Protein AF-A0AAV7XDC8-F1 (afdb_monomer_lite)

Organism: NCBI:txid439358

Structure (mmCIF, N/CA/C/O backbone):
data_AF-A0AAV7XDC8-F1
#
_entry.id   AF-A0AAV7XDC8-F1
#
loop_
_atom_site.group_PDB
_atom_site.id
_atom_site.type_symbol
_atom_site.label_atom_id
_atom_site.label_alt_id
_atom_site.label_comp_id
_atom_site.label_asym_id
_atom_site.label_entity_id
_atom_site.label_seq_id
_atom_site.pdbx_PDB_ins_code
_atom_site.Cartn_x
_atom_site.Cartn_y
_atom_site.Cartn_z
_atom_site.occupancy
_atom_site.B_iso_or_equiv
_atom_site.auth_seq_id
_atom_site.auth_comp_id
_atom_site.auth_asym_id
_atom_site.auth_atom_id
_atom_site.pdbx_PDB_model_num
ATOM 1 N N . MET A 1 1 ? 17.824 -19.850 2.955 1.00 60.59 1 MET A N 1
ATOM 2 C CA . MET A 1 1 ? 17.526 -18.675 3.811 1.00 60.59 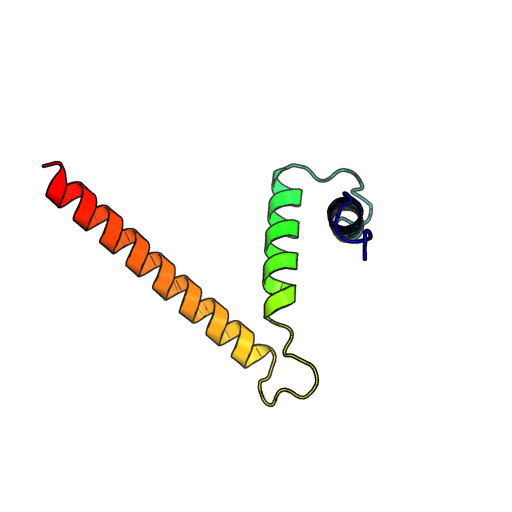1 MET A CA 1
ATOM 3 C C . MET A 1 1 ? 18.035 -17.343 3.246 1.00 60.59 1 MET A C 1
ATOM 5 O O . MET A 1 1 ? 17.573 -16.313 3.710 1.00 60.59 1 MET A O 1
ATOM 9 N N . THR A 1 2 ? 18.899 -17.317 2.223 1.00 85.19 2 THR A N 1
ATOM 10 C CA . THR A 1 2 ? 19.402 -16.071 1.602 1.00 85.19 2 THR A CA 1
ATOM 11 C C . THR A 1 2 ? 18.399 -15.361 0.684 1.00 85.19 2 THR A C 1
ATOM 13 O O . THR A 1 2 ? 18.609 -14.205 0.347 1.00 85.19 2 THR A O 1
ATOM 16 N N . ALA A 1 3 ? 17.277 -16.001 0.336 1.00 78.75 3 ALA A N 1
ATOM 17 C CA . ALA A 1 3 ? 16.244 -15.463 -0.561 1.00 78.75 3 ALA A CA 1
ATOM 18 C C . ALA A 1 3 ? 15.550 -14.173 -0.070 1.00 78.75 3 ALA A C 1
ATOM 20 O O . ALA A 1 3 ? 14.761 -13.593 -0.799 1.00 78.75 3 ALA A O 1
ATOM 21 N N . ARG A 1 4 ? 15.794 -13.738 1.175 1.00 82.06 4 ARG A N 1
ATOM 22 C CA . ARG A 1 4 ? 15.305 -12.454 1.713 1.00 82.06 4 ARG A CA 1
ATOM 23 C C . ARG A 1 4 ? 16.373 -11.359 1.754 1.00 82.06 4 ARG A C 1
ATOM 25 O O . ARG A 1 4 ? 16.089 -10.264 2.218 1.00 82.06 4 ARG A O 1
ATOM 32 N N . MET A 1 5 ? 17.592 -11.659 1.308 1.00 88.88 5 MET A N 1
ATOM 33 C CA . MET A 1 5 ? 18.722 -10.723 1.272 1.00 88.88 5 MET A CA 1
ATOM 34 C C . MET A 1 5 ? 19.011 -10.231 -0.153 1.00 88.88 5 MET A C 1
ATOM 36 O O . MET A 1 5 ? 20.151 -9.920 -0.483 1.00 88.88 5 MET A O 1
ATOM 40 N N . ASN A 1 6 ? 17.990 -10.201 -1.008 1.00 91.62 6 ASN A N 1
ATOM 41 C CA . ASN A 1 6 ? 18.073 -9.716 -2.379 1.00 91.62 6 ASN A CA 1
ATOM 42 C C . ASN A 1 6 ? 16.972 -8.678 -2.656 1.00 91.62 6 ASN A C 1
ATOM 44 O O . ASN A 1 6 ? 16.140 -8.382 -1.796 1.00 91.62 6 ASN A O 1
ATOM 48 N N . GLN A 1 7 ? 16.995 -8.107 -3.859 1.00 95.25 7 GLN A N 1
ATOM 49 C CA . GLN A 1 7 ? 16.040 -7.090 -4.300 1.00 95.25 7 GLN A CA 1
ATOM 50 C C . GLN A 1 7 ? 14.787 -7.669 -4.979 1.00 95.25 7 GLN A C 1
ATOM 52 O O . GLN A 1 7 ? 13.900 -6.905 -5.355 1.00 95.25 7 GLN A O 1
ATOM 57 N N . ASP A 1 8 ? 14.658 -8.996 -5.079 1.00 94.69 8 ASP A N 1
ATOM 58 C CA . ASP A 1 8 ? 13.569 -9.668 -5.805 1.00 94.69 8 ASP A CA 1
ATOM 59 C C . ASP A 1 8 ? 12.189 -9.245 -5.292 1.00 94.69 8 ASP A C 1
ATOM 61 O O . ASP A 1 8 ? 11.254 -9.052 -6.065 1.00 94.69 8 ASP A O 1
ATOM 65 N N . ALA A 1 9 ? 12.044 -9.054 -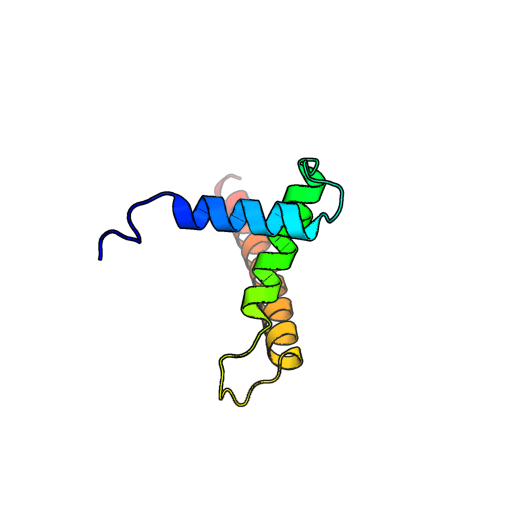3.978 1.00 90.44 9 ALA A N 1
ATOM 66 C CA . ALA A 1 9 ? 10.785 -8.601 -3.389 1.00 90.44 9 ALA A CA 1
ATOM 67 C C . ALA A 1 9 ? 10.367 -7.207 -3.900 1.00 90.44 9 ALA A C 1
ATOM 69 O O . ALA A 1 9 ? 9.183 -6.971 -4.148 1.00 90.44 9 ALA A O 1
ATOM 70 N N . LEU A 1 10 ? 11.333 -6.302 -4.090 1.00 91.94 10 LEU A N 1
ATOM 71 C CA . LEU A 1 10 ? 11.089 -4.976 -4.660 1.00 91.94 10 LEU A CA 1
ATOM 72 C C . LEU A 1 10 ? 10.796 -5.063 -6.158 1.00 91.94 10 LEU A C 1
ATOM 74 O O . LEU A 1 10 ? 9.879 -4.403 -6.644 1.00 91.94 10 LEU A O 1
ATOM 78 N N . GLU A 1 11 ? 11.525 -5.907 -6.888 1.00 94.00 11 GLU A N 1
ATOM 79 C CA . GLU A 1 11 ? 11.289 -6.118 -8.318 1.00 94.00 11 GLU A CA 1
ATOM 80 C C . GLU A 1 11 ? 9.895 -6.691 -8.591 1.00 94.00 11 GLU A C 1
ATOM 82 O O . GLU A 1 11 ? 9.182 -6.197 -9.469 1.00 94.00 11 GLU A O 1
ATOM 87 N N . HIS A 1 12 ? 9.461 -7.667 -7.790 1.00 92.81 12 HIS A N 1
ATOM 88 C CA . HIS A 1 12 ? 8.109 -8.213 -7.854 1.00 92.81 12 HIS A CA 1
ATOM 89 C C . HIS A 1 12 ? 7.047 -7.157 -7.539 1.00 92.81 12 HIS A C 1
ATOM 91 O O . HIS A 1 12 ? 6.022 -7.106 -8.220 1.00 92.81 12 HIS A O 1
ATOM 97 N N . PHE A 1 13 ? 7.294 -6.281 -6.559 1.00 91.19 13 PHE A N 1
ATOM 98 C CA . PHE A 1 13 ? 6.391 -5.168 -6.269 1.00 91.19 13 PHE A CA 1
ATOM 99 C C . PHE A 1 13 ? 6.266 -4.215 -7.467 1.00 91.19 13 PHE A C 1
ATOM 101 O O . PHE A 1 13 ? 5.152 -3.900 -7.887 1.00 91.19 13 PHE A O 1
ATOM 108 N N . PHE A 1 14 ? 7.383 -3.810 -8.081 1.00 90.44 14 PHE A N 1
ATOM 109 C CA . PHE A 1 14 ? 7.343 -2.972 -9.283 1.00 90.44 14 PHE A CA 1
ATOM 110 C C . PHE A 1 14 ? 6.653 -3.668 -10.460 1.00 90.44 14 PHE A C 1
ATOM 112 O O . PHE A 1 14 ? 5.935 -3.013 -11.217 1.00 90.44 14 PHE A O 1
ATOM 119 N N . GLY A 1 15 ? 6.820 -4.984 -10.598 1.00 91.38 15 GLY A N 1
ATOM 120 C CA . GLY A 1 15 ? 6.071 -5.794 -11.557 1.00 91.38 15 GLY A CA 1
ATOM 121 C C . GLY A 1 15 ? 4.560 -5.727 -11.321 1.00 91.38 15 GLY A C 1
ATOM 122 O O . GLY A 1 15 ? 3.812 -5.448 -12.257 1.00 91.38 15 GLY A O 1
ATOM 123 N N . ALA A 1 16 ? 4.114 -5.896 -10.072 1.00 90.19 16 ALA A N 1
ATOM 124 C CA . ALA A 1 16 ? 2.700 -5.810 -9.701 1.00 90.19 16 ALA A CA 1
ATOM 125 C C . ALA A 1 16 ? 2.109 -4.415 -9.963 1.00 90.19 16 ALA A C 1
ATOM 127 O O . ALA A 1 16 ? 1.002 -4.306 -10.490 1.00 90.19 16 ALA A O 1
ATOM 128 N N . VAL A 1 17 ? 2.858 -3.346 -9.664 1.00 89.44 17 VAL A N 1
ATOM 129 C CA . VAL A 1 17 ? 2.430 -1.968 -9.958 1.00 89.44 17 VAL A CA 1
ATOM 130 C C . VAL A 1 17 ? 2.260 -1.752 -11.463 1.00 89.44 17 VAL A C 1
ATOM 132 O O . VAL A 1 17 ? 1.235 -1.225 -11.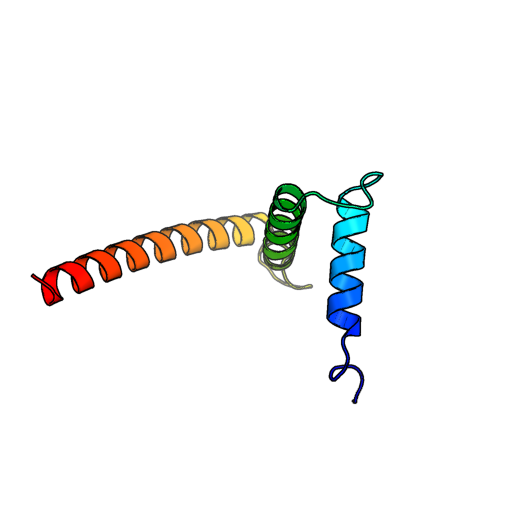888 1.00 89.44 17 VAL A O 1
ATOM 135 N N . ARG A 1 18 ? 3.217 -2.203 -12.287 1.00 88.62 18 ARG A N 1
ATOM 136 C CA . ARG A 1 18 ? 3.111 -2.097 -13.754 1.00 88.62 18 ARG A CA 1
ATOM 137 C C . ARG A 1 18 ? 1.927 -2.894 -14.305 1.00 88.62 18 ARG A C 1
ATOM 139 O O . ARG A 1 18 ? 1.230 -2.400 -15.182 1.00 88.62 18 ARG A O 1
ATOM 146 N N . GLN A 1 19 ? 1.673 -4.094 -13.775 1.00 88.56 19 GLN A N 1
ATOM 147 C CA . GLN A 1 19 ? 0.521 -4.915 -14.169 1.00 88.56 19 GLN A CA 1
ATOM 148 C C . GLN A 1 19 ? -0.817 -4.261 -13.800 1.00 88.56 19 GLN A C 1
ATOM 150 O O . GLN A 1 19 ? -1.758 -4.319 -14.589 1.00 88.56 19 GLN A O 1
ATOM 155 N N . ALA A 1 20 ? -0.901 -3.603 -12.640 1.00 86.19 20 ALA A N 1
ATOM 156 C CA . ALA A 1 20 ? -2.106 -2.893 -12.210 1.00 86.19 20 ALA A CA 1
ATOM 157 C C . ALA A 1 20 ? -2.468 -1.710 -13.131 1.00 86.19 20 ALA A C 1
ATOM 159 O O . ALA A 1 20 ? -3.643 -1.376 -13.259 1.00 86.19 20 ALA A O 1
ATOM 160 N N . CYS A 1 21 ? -1.484 -1.116 -13.813 1.00 82.62 21 CYS A N 1
ATOM 161 C CA . CYS A 1 21 ? -1.690 -0.047 -14.795 1.00 82.62 21 CYS A CA 1
ATOM 162 C C . CYS A 1 21 ? -2.099 -0.546 -16.198 1.00 82.62 21 CYS A C 1
ATOM 164 O O . CYS A 1 21 ? -2.263 0.261 -17.117 1.00 82.62 21 CYS A O 1
ATOM 166 N N . GLY A 1 22 ? -2.267 -1.860 -16.394 1.00 78.69 22 GLY A N 1
ATOM 167 C CA . GLY A 1 22 ? -2.698 -2.446 -17.665 1.00 78.69 22 GLY A CA 1
ATOM 168 C C . GLY A 1 22 ? -1.720 -2.160 -18.812 1.00 78.69 22 GLY A C 1
ATOM 169 O O . GLY A 1 22 ? -0.562 -2.566 -18.768 1.00 78.69 22 GLY A O 1
ATOM 170 N N . CYS A 1 23 ? -2.183 -1.462 -19.856 1.00 66.81 23 CYS A N 1
ATOM 171 C CA . CYS A 1 23 ? -1.357 -1.084 -21.013 1.00 66.81 23 CYS A CA 1
ATOM 172 C C . CYS A 1 23 ? -0.354 0.048 -20.710 1.00 66.81 23 CYS A C 1
ATOM 174 O O . CYS A 1 23 ? 0.561 0.282 -21.499 1.00 66.81 23 CYS A O 1
ATOM 176 N N . GLY A 1 24 ? -0.505 0.745 -19.578 1.00 66.12 24 GLY A N 1
ATOM 177 C CA . GLY A 1 24 ? 0.406 1.790 -19.114 1.00 66.12 24 GLY A CA 1
ATOM 178 C C . GLY A 1 24 ? 1.620 1.203 -18.399 1.00 66.12 24 GLY A C 1
ATOM 179 O O . GLY A 1 24 ? 1.743 1.326 -17.184 1.00 66.12 24 GLY A O 1
ATOM 180 N N . SER A 1 25 ? 2.533 0.574 -19.144 1.00 65.56 25 SER A N 1
ATOM 181 C CA . SER A 1 25 ? 3.741 -0.079 -18.600 1.00 65.56 25 SER A CA 1
ATOM 182 C C . SER A 1 25 ? 4.710 0.871 -17.873 1.00 65.56 25 SER A C 1
ATOM 184 O O . SER A 1 25 ? 5.652 0.407 -17.228 1.00 65.56 25 SER A O 1
ATOM 186 N N . HIS A 1 26 ? 4.468 2.182 -17.961 1.00 83.31 26 HIS A N 1
ATOM 187 C CA . HIS A 1 26 ? 5.263 3.261 -17.383 1.00 83.31 26 HIS A CA 1
ATOM 188 C C . HIS A 1 26 ? 4.322 4.233 -16.652 1.00 83.31 26 HIS A C 1
ATOM 190 O O . HIS A 1 26 ? 3.890 5.220 -17.250 1.00 83.31 26 HIS A O 1
ATOM 196 N N . PRO A 1 27 ? 3.936 3.939 -15.396 1.00 84.06 27 PRO A N 1
ATOM 197 C CA . PRO A 1 27 ? 3.086 4.840 -14.631 1.00 84.06 27 PRO A CA 1
ATOM 198 C C . PRO A 1 27 ? 3.778 6.185 -14.406 1.00 84.06 27 PRO A C 1
ATOM 200 O O . PRO A 1 27 ? 4.953 6.230 -14.038 1.00 84.06 27 PRO A O 1
ATOM 203 N N . ASP A 1 28 ? 3.023 7.270 -14.562 1.00 88.81 28 ASP A N 1
ATOM 204 C CA . ASP A 1 28 ? 3.416 8.587 -14.050 1.00 88.81 28 ASP A CA 1
ATOM 205 C C . ASP A 1 28 ? 3.602 8.520 -12.514 1.00 88.81 28 ASP A C 1
ATOM 207 O O . ASP A 1 28 ? 2.936 7.703 -11.861 1.00 88.81 28 ASP A O 1
ATOM 211 N N . PRO A 1 29 ? 4.461 9.350 -11.887 1.00 90.50 29 PRO A N 1
ATOM 212 C CA . PRO A 1 29 ? 4.635 9.347 -10.435 1.00 90.50 29 PRO A CA 1
ATOM 213 C C . PRO A 1 29 ? 3.326 9.421 -9.636 1.00 90.50 29 PRO A C 1
ATOM 215 O O . PRO A 1 29 ? 3.206 8.762 -8.599 1.00 90.50 29 PRO A O 1
ATOM 218 N N . LEU A 1 30 ? 2.315 10.153 -10.119 1.00 90.62 30 LEU A N 1
ATOM 219 C CA . LEU A 1 30 ? 1.011 10.214 -9.460 1.00 90.62 30 LEU A CA 1
ATOM 220 C C . LEU A 1 30 ? 0.286 8.861 -9.506 1.00 90.62 30 LEU A C 1
ATOM 222 O O . LEU A 1 30 ? -0.237 8.404 -8.487 1.00 90.62 30 LEU A O 1
ATOM 226 N N . GLN A 1 31 ? 0.297 8.198 -10.663 1.00 89.56 31 GLN A N 1
ATOM 227 C CA . GLN A 1 31 ? -0.297 6.869 -10.838 1.00 89.56 31 GLN A CA 1
ATOM 228 C C . GLN A 1 31 ? 0.425 5.832 -9.977 1.00 89.56 31 GLN A C 1
ATOM 230 O O . GLN A 1 31 ? -0.217 5.013 -9.319 1.00 89.56 31 GLN A O 1
ATOM 235 N N . PHE A 1 32 ? 1.757 5.908 -9.911 1.0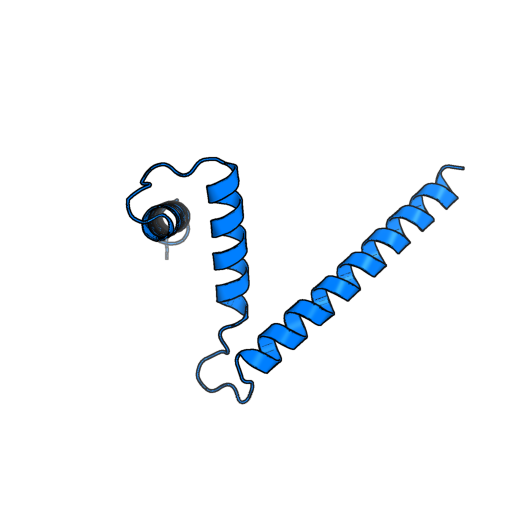0 91.38 32 PHE A N 1
ATOM 236 C CA . PHE A 1 32 ? 2.557 5.044 -9.050 1.00 91.38 32 PHE A CA 1
ATOM 237 C C . PHE A 1 32 ? 2.137 5.172 -7.579 1.00 91.38 32 PHE A C 1
ATOM 239 O O . PHE A 1 32 ? 1.881 4.164 -6.919 1.00 91.38 32 PHE A O 1
ATOM 246 N N . ILE A 1 33 ? 2.002 6.405 -7.072 1.00 92.00 33 ILE A N 1
ATOM 247 C CA . ILE A 1 33 ? 1.571 6.660 -5.688 1.00 92.00 33 ILE A CA 1
ATOM 248 C C . ILE A 1 33 ? 0.150 6.135 -5.446 1.00 92.00 33 ILE A C 1
ATOM 250 O O . ILE A 1 33 ? -0.114 5.547 -4.395 1.00 92.00 33 ILE A O 1
ATOM 254 N N . GLN A 1 34 ? -0.766 6.324 -6.398 1.00 91.25 34 GLN A N 1
ATOM 255 C CA . GLN A 1 34 ? -2.140 5.829 -6.282 1.00 91.25 34 GLN A CA 1
ATOM 256 C C . GLN A 1 34 ? -2.186 4.299 -6.180 1.00 91.25 34 GLN A C 1
ATOM 258 O O . GLN A 1 34 ? -2.816 3.766 -5.264 1.00 91.25 34 GLN A O 1
ATOM 263 N N . VAL A 1 35 ? -1.470 3.593 -7.058 1.00 91.75 35 VAL A N 1
ATOM 264 C CA . VAL A 1 35 ? -1.408 2.124 -7.044 1.00 91.75 35 VAL A CA 1
ATOM 265 C C . VAL A 1 35 ? -0.696 1.610 -5.792 1.00 91.75 35 VAL A C 1
ATOM 267 O O . VAL A 1 35 ? -1.173 0.665 -5.165 1.00 91.75 35 VAL A O 1
ATOM 270 N N . TYR A 1 36 ? 0.395 2.258 -5.370 1.00 91.12 36 TYR A N 1
ATOM 271 C CA . TYR A 1 36 ? 1.090 1.935 -4.120 1.00 91.12 36 TYR A CA 1
ATOM 272 C C . TYR A 1 36 ? 0.145 2.004 -2.913 1.00 91.12 36 TYR A C 1
ATOM 274 O O . TYR A 1 36 ? 0.078 1.059 -2.121 1.00 91.12 36 TYR A O 1
ATOM 282 N N . ARG A 1 37 ? -0.624 3.097 -2.788 1.00 89.69 37 ARG A N 1
ATOM 283 C CA . ARG A 1 37 ? -1.607 3.266 -1.706 1.00 89.69 37 ARG A CA 1
ATOM 284 C C . ARG A 1 37 ? -2.681 2.184 -1.762 1.00 89.69 37 ARG A C 1
ATOM 286 O O . ARG A 1 37 ? -2.980 1.576 -0.737 1.00 89.69 37 ARG A O 1
ATOM 293 N N . LEU A 1 38 ? -3.212 1.909 -2.954 1.00 89.38 38 LEU A N 1
ATOM 294 C CA . LEU A 1 38 ? -4.247 0.897 -3.149 1.00 89.38 38 LEU A CA 1
ATOM 295 C C . LEU A 1 38 ? -3.770 -0.500 -2.734 1.00 89.38 38 LEU A C 1
ATOM 297 O O . LEU A 1 38 ? -4.443 -1.160 -1.947 1.00 89.38 38 LEU A O 1
ATOM 301 N N . LEU A 1 39 ? -2.602 -0.938 -3.216 1.00 88.88 39 LEU A N 1
ATOM 302 C CA . LEU A 1 39 ? -2.043 -2.255 -2.888 1.00 88.88 39 LEU A CA 1
ATOM 303 C C . LEU A 1 39 ? -1.728 -2.387 -1.394 1.00 88.88 39 LEU A C 1
ATOM 305 O O . LEU A 1 39 ? -1.990 -3.435 -0.800 1.00 88.88 39 LEU A O 1
ATOM 309 N N . SER A 1 40 ? -1.223 -1.316 -0.777 1.00 87.12 40 SER A N 1
ATOM 310 C CA . SER A 1 40 ? -0.914 -1.291 0.656 1.00 87.12 40 SER A CA 1
ATOM 311 C C . SER A 1 40 ? -2.174 -1.493 1.500 1.00 87.12 40 SER A C 1
ATOM 313 O O . SER A 1 40 ? -2.186 -2.348 2.383 1.00 87.12 40 SER A O 1
ATOM 315 N N . VAL A 1 41 ? -3.265 -0.788 1.184 1.00 85.94 41 VAL A N 1
ATOM 316 C CA . VAL A 1 41 ? -4.545 -0.929 1.902 1.00 85.94 41 VAL A CA 1
ATOM 317 C C . VAL A 1 41 ? -5.218 -2.268 1.593 1.00 85.94 41 VAL A C 1
ATOM 319 O O . VAL A 1 41 ? -5.671 -2.953 2.508 1.00 85.94 41 VAL A O 1
ATOM 322 N N . ALA A 1 42 ? -5.231 -2.697 0.328 1.00 85.69 42 ALA A N 1
ATOM 323 C CA . ALA A 1 42 ? -5.844 -3.962 -0.079 1.00 85.69 42 ALA A CA 1
ATOM 324 C C . ALA A 1 42 ? -5.209 -5.177 0.618 1.00 85.69 42 ALA A C 1
ATOM 326 O O . ALA A 1 42 ? -5.903 -6.150 0.919 1.00 85.69 42 ALA A O 1
ATOM 327 N N . SER A 1 43 ? -3.906 -5.109 0.919 1.00 84.50 43 SER A N 1
ATOM 328 C CA . SER A 1 43 ? -3.207 -6.157 1.670 1.00 84.50 43 SER A CA 1
ATOM 329 C C . SER A 1 43 ? -3.710 -6.316 3.111 1.00 84.50 43 SER A C 1
ATOM 331 O O . SER A 1 43 ? -3.664 -7.420 3.647 1.00 84.50 43 SER A O 1
ATOM 333 N N . LEU A 1 44 ? -4.228 -5.238 3.712 1.00 85.88 44 LEU A N 1
ATOM 334 C CA . LEU A 1 44 ? -4.706 -5.198 5.096 1.00 85.88 44 LEU A CA 1
ATOM 335 C C . LEU A 1 44 ? -6.203 -5.493 5.210 1.00 85.88 44 LEU A C 1
ATOM 337 O O . LEU A 1 44 ? -6.639 -6.084 6.191 1.00 85.88 44 LEU A O 1
ATOM 341 N N . VAL A 1 45 ? -6.993 -5.109 4.203 1.00 88.69 45 VAL A N 1
ATOM 342 C CA . VAL A 1 45 ? -8.447 -5.351 4.175 1.00 88.69 45 VAL A CA 1
ATOM 343 C C . VAL A 1 45 ? -8.768 -6.843 4.063 1.00 88.69 45 VAL A C 1
ATOM 345 O O . VAL A 1 45 ? -9.833 -7.286 4.490 1.00 88.69 45 VAL A O 1
ATOM 348 N N . LYS A 1 46 ? -7.860 -7.647 3.496 1.00 85.75 46 LYS A N 1
ATOM 349 C CA . LYS A 1 46 ? -8.074 -9.086 3.351 1.00 85.75 46 LYS A CA 1
ATOM 350 C C . LYS A 1 46 ? -7.876 -9.795 4.698 1.00 85.75 46 LYS A C 1
ATOM 352 O O . LYS A 1 46 ? -6.738 -9.878 5.164 1.00 85.75 46 LYS A O 1
ATOM 357 N N . PRO A 1 47 ? -8.933 -10.373 5.297 1.00 85.50 47 PRO A N 1
ATOM 358 C CA . PRO A 1 47 ? -8.793 -11.055 6.571 1.00 85.50 47 PRO A CA 1
ATOM 359 C C . PRO A 1 47 ? -7.895 -12.299 6.430 1.00 85.50 47 PRO A C 1
ATOM 361 O O . PRO A 1 47 ? -7.897 -12.956 5.376 1.00 85.50 47 PRO A O 1
ATOM 364 N N . PRO A 1 48 ? -7.129 -12.656 7.479 1.00 85.31 48 PRO A N 1
ATOM 365 C CA . PRO A 1 48 ? -6.364 -13.896 7.507 1.00 85.31 48 PRO A CA 1
ATOM 366 C C . PRO A 1 48 ? -7.259 -15.109 7.237 1.00 85.31 48 PRO A C 1
ATOM 368 O O . PRO A 1 48 ? -8.421 -15.150 7.646 1.00 85.31 48 PRO A O 1
ATOM 371 N N . ARG A 1 49 ? -6.721 -16.129 6.558 1.00 86.44 49 ARG A N 1
ATOM 372 C CA . ARG A 1 49 ? -7.468 -17.372 6.307 1.00 86.44 49 ARG A CA 1
ATOM 373 C C . ARG A 1 49 ? -7.891 -17.995 7.642 1.00 86.44 49 ARG A C 1
ATOM 375 O O . ARG A 1 49 ? -7.037 -18.254 8.481 1.00 86.44 49 ARG A O 1
ATOM 382 N N . GLY A 1 50 ? -9.191 -18.242 7.808 1.00 86.38 50 GLY A N 1
ATOM 383 C CA . GLY A 1 50 ? -9.768 -18.780 9.047 1.00 86.38 50 GLY A CA 1
ATOM 384 C C . GLY A 1 50 ? -10.128 -17.729 10.104 1.00 86.38 50 GLY A C 1
ATOM 385 O O . GLY A 1 50 ? -10.546 -18.104 11.193 1.00 86.38 50 GLY A O 1
ATOM 386 N N . SER A 1 51 ? -9.982 -16.436 9.799 1.00 87.56 51 SER A N 1
ATOM 387 C CA . SER A 1 51 ? -10.479 -15.357 10.657 1.00 87.56 51 SER A CA 1
ATOM 388 C C . SER A 1 51 ? -12.011 -15.336 10.702 1.00 87.56 51 SER A C 1
ATOM 390 O O . SER A 1 51 ? -12.671 -15.647 9.710 1.00 87.56 51 SER A O 1
ATOM 392 N N . ASN A 1 52 ? -12.565 -14.929 11.845 1.00 91.06 52 ASN A N 1
ATOM 393 C CA . ASN A 1 52 ? -13.992 -14.656 12.040 1.00 91.06 52 ASN A CA 1
ATOM 394 C C . ASN A 1 52 ? -14.394 -13.224 11.643 1.00 91.06 52 ASN A C 1
ATOM 396 O O . ASN A 1 52 ? -15.566 -12.883 11.742 1.00 91.06 52 ASN A O 1
ATOM 400 N N . VAL A 1 53 ? -13.430 -12.405 11.215 1.00 87.25 53 VAL A N 1
ATOM 401 C CA . VAL A 1 53 ? -13.636 -11.014 10.801 1.00 87.25 53 VAL A CA 1
ATOM 402 C C . VAL A 1 53 ? -13.797 -10.949 9.285 1.00 87.25 53 VAL A C 1
ATOM 404 O O . VAL A 1 53 ? -13.006 -11.523 8.529 1.00 87.25 53 VAL A O 1
ATOM 407 N N . THR A 1 54 ? -14.815 -10.230 8.832 1.00 89.00 54 THR A N 1
ATOM 408 C CA . THR A 1 54 ? -15.080 -9.958 7.420 1.00 89.00 54 THR A CA 1
ATOM 409 C C . THR A 1 54 ? -14.168 -8.851 6.879 1.00 89.00 54 THR A C 1
ATOM 411 O O . THR A 1 54 ? -13.602 -8.046 7.616 1.00 89.00 54 THR A O 1
ATOM 414 N N . GLY A 1 55 ? -14.033 -8.767 5.552 1.00 86.94 55 GLY A N 1
ATOM 415 C CA . GLY A 1 55 ? -13.273 -7.673 4.933 1.00 86.94 55 GLY A CA 1
ATOM 416 C C . GLY A 1 55 ? -13.874 -6.287 5.206 1.00 86.94 55 GLY A C 1
ATOM 417 O O . GLY A 1 55 ? -13.134 -5.312 5.287 1.00 86.94 55 GLY A O 1
ATOM 418 N N . ALA A 1 56 ? -15.196 -6.198 5.387 1.00 88.12 56 ALA A N 1
ATOM 419 C CA . ALA A 1 56 ? -15.874 -4.945 5.715 1.00 88.12 56 ALA A CA 1
ATOM 420 C C . ALA A 1 56 ? -15.492 -4.451 7.117 1.00 88.12 56 ALA A C 1
ATOM 422 O O . ALA A 1 56 ? -15.118 -3.292 7.266 1.00 88.12 56 ALA A O 1
ATOM 423 N N . GLU A 1 57 ? -15.486 -5.344 8.108 1.00 90.12 57 GLU A N 1
ATOM 424 C CA . GLU A 1 57 ? -15.066 -5.024 9.479 1.00 90.12 57 GLU A CA 1
ATOM 425 C C . GLU A 1 57 ? -13.580 -4.630 9.544 1.00 90.12 57 GLU A C 1
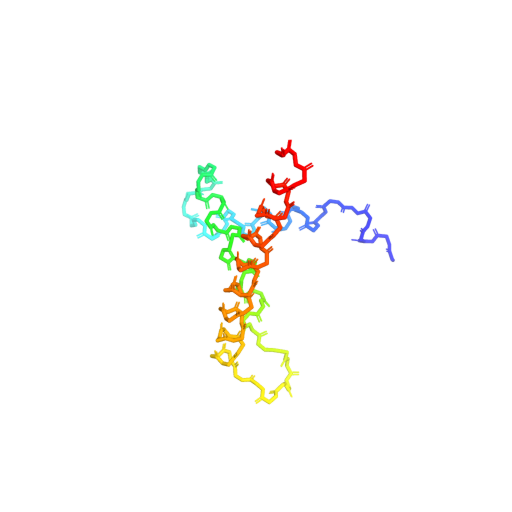ATOM 427 O O . GLU A 1 57 ? -13.217 -3.692 10.251 1.00 90.12 57 GLU A O 1
ATOM 432 N N . MET A 1 58 ? -12.709 -5.279 8.755 1.00 90.38 58 MET A N 1
ATOM 433 C CA . MET A 1 58 ? -11.305 -4.853 8.631 1.00 90.38 58 MET A CA 1
ATOM 434 C C . MET A 1 58 ? -11.178 -3.456 8.019 1.00 90.38 58 MET A C 1
ATOM 436 O O . MET A 1 58 ? -10.359 -2.656 8.467 1.00 90.38 58 MET A O 1
ATOM 440 N N . LEU A 1 59 ? -11.973 -3.151 6.992 1.00 89.06 59 LEU A N 1
ATOM 441 C CA . LEU A 1 59 ? -11.953 -1.846 6.339 1.00 89.06 59 LEU A CA 1
ATOM 442 C C . LEU A 1 59 ? -12.461 -0.738 7.272 1.00 89.06 59 LEU A C 1
ATOM 444 O O . LEU A 1 59 ? -11.836 0.318 7.350 1.00 89.06 59 LEU A O 1
ATOM 448 N N . GLU A 1 60 ? -13.534 -0.994 8.019 1.00 89.88 60 GLU A N 1
ATOM 449 C CA . GLU A 1 60 ? -14.052 -0.082 9.042 1.00 89.88 60 GLU A CA 1
ATOM 450 C C . GLU A 1 60 ? -13.005 0.189 10.133 1.00 89.88 60 GLU A C 1
ATOM 452 O O . GLU A 1 60 ? -12.724 1.346 10.463 1.0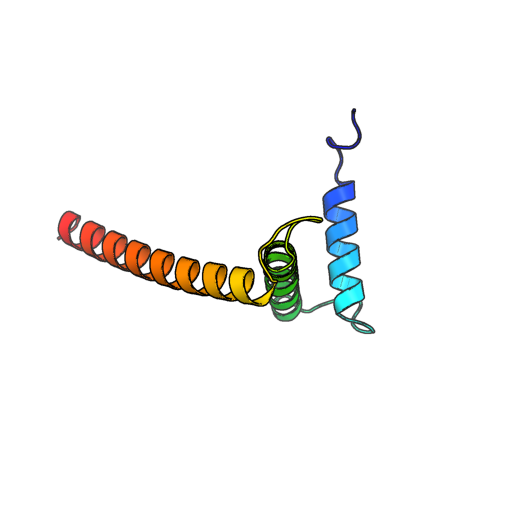0 89.88 60 GLU A O 1
ATOM 457 N N . ALA A 1 61 ? -12.336 -0.860 10.619 1.00 88.62 61 ALA A N 1
ATOM 458 C CA . ALA A 1 61 ? -11.252 -0.725 11.586 1.00 88.62 61 ALA A CA 1
ATOM 459 C C . ALA A 1 61 ? -10.089 0.125 11.038 1.00 88.62 61 ALA A C 1
ATOM 461 O O . ALA A 1 61 ? -9.597 1.012 11.737 1.00 88.62 61 ALA A O 1
ATOM 462 N N . LEU A 1 62 ? -9.674 -0.087 9.782 1.00 87.19 62 LEU A N 1
ATOM 463 C CA . LEU A 1 62 ? -8.603 0.693 9.146 1.00 87.19 62 LEU A CA 1
ATOM 464 C C . LEU A 1 62 ? -8.971 2.173 8.971 1.00 87.19 62 LEU A C 1
ATOM 466 O O . LEU A 1 62 ? -8.123 3.039 9.199 1.00 87.19 62 LEU A O 1
ATOM 470 N N . LEU A 1 63 ? -10.222 2.471 8.606 1.00 87.12 63 LEU A N 1
ATOM 471 C CA . LEU A 1 63 ? -10.717 3.847 8.511 1.00 87.12 63 LEU A CA 1
ATOM 472 C C . LEU A 1 63 ? -10.712 4.525 9.885 1.00 87.12 63 LEU A C 1
ATOM 474 O O . LEU A 1 63 ? -10.117 5.593 10.033 1.00 87.12 63 LEU A O 1
ATOM 478 N N . SER A 1 64 ? -11.246 3.859 10.912 1.00 88.06 64 SER A N 1
ATOM 479 C CA . SER A 1 64 ? -11.249 4.405 12.277 1.00 88.06 64 SER A CA 1
ATOM 480 C C . SER A 1 64 ? -9.832 4.665 12.812 1.00 88.06 64 SER A C 1
ATOM 482 O O . SER A 1 64 ? -9.573 5.689 13.445 1.00 88.06 64 SER A O 1
ATOM 484 N N . ALA A 1 65 ? -8.873 3.785 12.501 1.00 82.56 65 ALA A N 1
ATOM 485 C CA . ALA A 1 65 ? -7.476 3.970 12.878 1.00 82.56 65 ALA A CA 1
ATOM 486 C C . ALA A 1 65 ? -6.848 5.187 12.182 1.00 82.56 65 ALA A C 1
ATOM 488 O O . ALA A 1 65 ? -6.049 5.898 12.797 1.00 82.56 65 ALA A O 1
ATOM 489 N N . SER A 1 66 ? -7.210 5.449 10.922 1.00 80.06 66 SER A N 1
ATOM 490 C CA . SER A 1 66 ? -6.706 6.609 10.179 1.00 80.06 66 SER A CA 1
ATOM 491 C C . SER A 1 66 ? -7.168 7.939 10.786 1.00 80.06 66 SER A C 1
ATOM 493 O O . SER A 1 66 ? -6.358 8.859 10.933 1.00 80.06 66 SER A O 1
ATOM 495 N N . ASP A 1 67 ? -8.413 8.004 11.262 1.00 80.56 67 ASP A N 1
ATOM 496 C CA . ASP A 1 67 ? -8.945 9.182 11.951 1.00 80.56 67 ASP A CA 1
ATOM 497 C C . ASP A 1 67 ? -8.201 9.446 13.268 1.00 80.56 67 ASP A C 1
ATOM 499 O O . ASP A 1 67 ? -7.817 10.581 13.566 1.00 80.56 67 ASP A O 1
ATOM 503 N N . LEU A 1 68 ? -7.904 8.386 14.031 1.00 75.19 68 LEU A N 1
ATOM 504 C CA . LEU A 1 68 ? -7.129 8.486 15.273 1.00 75.19 68 LEU A CA 1
ATOM 505 C C . LEU A 1 68 ? -5.703 9.004 15.043 1.00 75.19 68 LEU A C 1
ATOM 507 O O . LEU A 1 68 ? -5.180 9.771 15.858 1.00 75.19 68 LEU A O 1
ATOM 511 N N . LEU A 1 69 ? -5.058 8.590 13.950 1.00 79.31 69 LEU A N 1
ATOM 512 C CA . LEU A 1 69 ? -3.721 9.071 13.597 1.00 79.31 69 LEU A CA 1
ATOM 513 C C . LEU A 1 69 ? -3.742 10.566 13.260 1.00 79.31 69 LEU A C 1
ATOM 515 O O . LEU A 1 69 ? -2.882 11.297 13.754 1.00 79.31 69 LEU A O 1
ATOM 519 N N . SER A 1 70 ? -4.764 11.034 12.534 1.00 82.31 70 SER A N 1
ATOM 520 C CA . SER A 1 70 ? -4.931 12.457 12.212 1.00 82.31 70 SER A CA 1
ATOM 521 C C . SER A 1 70 ? -5.106 13.327 13.462 1.00 82.31 70 SER A C 1
ATOM 523 O O . SER A 1 70 ? -4.521 14.409 13.563 1.00 82.31 70 SER A O 1
ATOM 525 N N . VAL A 1 71 ? -5.877 12.857 14.449 1.00 83.12 71 VAL A N 1
ATOM 526 C CA . VAL A 1 71 ? -6.054 13.572 15.724 1.00 83.12 71 VAL A CA 1
ATOM 527 C C . VAL A 1 71 ? -4.724 13.684 16.471 1.00 83.12 71 VAL A C 1
ATOM 529 O O . VAL A 1 71 ? -4.332 14.786 16.858 1.00 83.12 71 VAL A O 1
ATOM 532 N N . LYS A 1 72 ? -3.978 12.579 16.596 1.00 83.56 72 LYS A N 1
ATOM 533 C CA . LYS A 1 72 ? -2.665 12.580 17.267 1.00 83.56 72 LYS A CA 1
ATOM 534 C C . LYS A 1 72 ? -1.642 13.481 16.578 1.00 83.56 72 LYS A C 1
ATOM 536 O O . LYS A 1 72 ? -0.793 14.071 17.243 1.00 83.56 72 LYS A O 1
ATOM 541 N N . GLU A 1 73 ? -1.685 13.580 15.254 1.00 85.88 73 GLU A N 1
ATOM 542 C CA . GLU A 1 73 ? -0.824 14.493 14.497 1.00 85.88 73 GLU A CA 1
ATOM 543 C C . GLU A 1 73 ? -1.127 15.955 14.824 1.00 85.88 73 GLU A C 1
ATOM 545 O O . GLU A 1 73 ? -0.204 16.709 15.137 1.00 85.88 73 GLU A O 1
ATOM 550 N N . LYS A 1 74 ? -2.411 16.330 14.858 1.00 86.19 74 LYS A N 1
ATOM 551 C CA . LYS A 1 74 ? -2.844 17.679 15.255 1.00 86.19 74 LYS A CA 1
ATOM 552 C C . LYS A 1 74 ? -2.447 18.005 16.694 1.00 86.19 74 LYS A C 1
ATOM 554 O O . LYS A 1 74 ? -1.940 19.092 16.956 1.00 86.19 74 LYS A O 1
ATOM 559 N N . GLU A 1 75 ? -2.613 17.063 17.621 1.00 88.81 75 GLU A N 1
ATOM 560 C CA . GLU A 1 75 ? -2.198 17.236 19.019 1.00 88.81 75 GLU A CA 1
ATOM 561 C C . GLU A 1 75 ? -0.687 17.464 19.154 1.00 88.81 75 GLU A C 1
ATOM 563 O O . GLU A 1 75 ? -0.261 18.346 19.904 1.00 88.81 75 GLU A O 1
ATOM 568 N N . ARG A 1 76 ? 0.133 16.714 18.401 1.00 88.62 76 ARG A N 1
ATOM 569 C CA . ARG A 1 76 ? 1.591 16.918 18.367 1.00 88.62 76 ARG A CA 1
ATOM 570 C C . ARG A 1 76 ? 1.968 18.289 17.813 1.00 88.62 76 ARG A C 1
ATOM 572 O O . ARG A 1 76 ? 2.871 18.916 18.363 1.00 88.62 76 ARG A O 1
ATOM 579 N N . GLN A 1 77 ? 1.279 18.760 16.773 1.00 83.38 77 GLN A N 1
ATOM 580 C CA . GLN A 1 77 ? 1.501 20.089 16.196 1.00 83.38 77 GLN A CA 1
ATOM 581 C C . GLN A 1 77 ? 1.226 21.191 17.233 1.00 83.38 77 GLN A C 1
ATOM 583 O O . GLN A 1 77 ? 2.079 22.042 17.475 1.00 83.38 77 GLN A O 1
ATOM 588 N N . ILE A 1 78 ? 0.086 21.099 17.929 1.00 87.50 78 ILE A N 1
ATOM 589 C CA . ILE A 1 78 ? -0.313 22.046 18.981 1.00 87.50 78 ILE A CA 1
ATOM 590 C C . ILE A 1 78 ? 0.685 22.028 20.147 1.00 87.50 78 ILE A C 1
ATOM 592 O O . ILE A 1 78 ? 1.030 23.076 20.691 1.00 87.50 78 ILE A O 1
ATOM 596 N N . GLN A 1 79 ? 1.162 20.849 20.562 1.00 89.25 79 GLN A N 1
ATOM 597 C CA . GLN A 1 79 ? 2.176 20.751 21.617 1.00 89.25 79 GLN A CA 1
ATOM 598 C C . GLN A 1 79 ? 3.522 21.348 21.201 1.00 89.25 79 GLN A C 1
ATOM 600 O O . GLN A 1 79 ? 4.198 21.945 22.037 1.00 89.25 79 GLN A O 1
ATOM 605 N N . PHE A 1 80 ? 3.917 21.187 19.938 1.00 86.06 80 PHE A N 1
ATOM 606 C CA . PHE A 1 80 ? 5.139 21.786 19.412 1.00 86.06 80 PHE A CA 1
ATOM 607 C C . PHE A 1 80 ? 5.042 23.317 19.393 1.00 86.06 80 PHE A C 1
ATOM 609 O O . PHE A 1 80 ? 5.934 23.983 19.910 1.00 86.06 80 PHE A O 1
ATOM 616 N N . GLU A 1 81 ? 3.932 23.874 18.904 1.00 84.25 81 GLU A N 1
ATOM 617 C CA . GLU A 1 81 ? 3.688 25.325 18.889 1.00 84.25 81 GLU A CA 1
ATOM 618 C C . GLU A 1 81 ? 3.706 25.932 20.300 1.00 84.25 81 GLU A C 1
ATOM 620 O O . GLU A 1 81 ? 4.367 26.942 20.524 1.00 84.25 81 GLU A O 1
ATOM 625 N N . LYS A 1 82 ? 3.086 25.263 21.284 1.00 84.38 82 LYS A N 1
ATOM 626 C CA . LYS A 1 82 ? 3.125 25.673 22.703 1.00 84.38 82 LYS A CA 1
ATOM 627 C C . LYS A 1 82 ? 4.514 25.621 23.346 1.00 84.38 82 LYS A C 1
ATOM 629 O O . LYS A 1 82 ? 4.683 26.146 24.439 1.00 84.38 82 LYS A O 1
ATOM 634 N N . ARG A 1 83 ? 5.468 24.907 22.744 1.00 76.50 83 ARG A N 1
ATOM 635 C CA . ARG A 1 83 ? 6.834 24.755 23.269 1.00 76.50 83 ARG A CA 1
ATOM 636 C C . ARG A 1 83 ? 7.819 25.740 22.639 1.00 76.50 83 ARG A C 1
ATOM 638 O O . ARG A 1 83 ? 8.904 25.920 23.182 1.00 76.50 83 ARG A O 1
ATOM 645 N N . VAL A 1 84 ? 7.469 26.298 21.481 1.00 80.06 84 VAL A N 1
ATOM 646 C CA . VAL A 1 84 ? 8.318 27.205 20.697 1.00 80.06 84 VAL A CA 1
ATOM 647 C C . VAL A 1 84 ? 7.912 28.674 20.877 1.00 80.06 84 VAL A C 1
ATOM 649 O O . VAL A 1 84 ? 8.770 29.540 20.724 1.00 80.06 84 VAL A O 1
ATOM 652 N N . GLY A 1 85 ? 6.644 28.955 21.201 1.00 61.38 85 GLY A N 1
ATOM 653 C CA . GLY A 1 85 ? 6.171 30.281 21.631 1.00 61.38 85 GLY A CA 1
ATOM 654 C C . GLY A 1 85 ? 6.325 30.505 23.128 1.00 61.38 85 GLY A C 1
ATOM 655 O O . GLY A 1 85 ? 6.560 31.672 23.505 1.00 61.38 85 GLY A O 1
#

Sequence (85 aa):
MTARMNQDALEHFFGAVRQACGCGSHPDPLQFIQVYRLLSVASLVKPPRGSNVTGAEMLEALLSASDLLSVKEKERQIQFEKRVG

pLDDT: mean 85.77, std 6.75, range [60.59, 95.25]

Radius of gyration: 18.56 Å; chains: 1; bounding box: 35×49×44 Å

Secondary structure (DSSP, 8-state):
-GGGSSSHHHHHHHHHHHHHTTT-SS--HHHHHHHHHHHHHHHHHSPPTT-S--HHHHHHHHHHHHHHHHHHHHHHHHHHHHHH-

InterPro domains:
  IPR048367 Transposable element P transposase-like, RNase H, C-terminal domain [PF21789] (4-37)

Foldseek 3Di:
DCPVVDCVVVVVVLVVLCVVVPVCNDDDPVSSVVSVVVVVLVVQLDDPVPDPDHSVNSNVVVVVVVVVVVVVVVVVVVVVVVVVD